Protein AF-A0A147EP23-F1 (afdb_monomer)

Sequence (132 aa):
MVRRSVSQAVIGLLRSLVATVATVAPSERRSGPVAERPANNGRPSGAQAGVDDLTNAEIRALAPSYDPDLDGSPDPGEIVWAWVPYAEHDGRGKDRPVLIIARIDARTTAGCALSTKHHPGFVSVGSGGWDA

Secondary structure (DSSP, 8-state):
------------------EEEEEPPP---------PPP---S---S----EEEPPHHHHHH--------TTSS--TT-EEEEEEEPTT-SS-EEEEEEEEEEE-SSSEEEEEE--SS--TTPPP---STT--

Solvent-accessible surface area (backbone atoms only — not comparable to full-atom values): 8846 Å² total; per-residue (Å²): 143,82,91,76,85,81,79,77,85,80,91,73,78,77,75,60,67,58,40,33,34,42,35,54,62,86,77,75,85,76,88,72,83,95,70,90,80,80,92,70,90,87,69,82,93,61,82,72,42,58,55,44,77,61,51,75,68,56,60,72,66,58,59,73,50,78,62,64,53,98,82,83,60,92,25,19,65,33,74,43,82,42,68,41,60,43,97,82,70,79,83,49,60,46,80,35,50,25,40,27,36,20,67,78,52,101,42,31,28,33,25,37,67,64,69,97,65,92,55,74,76,61,80,82,94,73,87,56,95,86,77,117

Nearest PDB structures (foldseek):
  1sky-assembly1_E  TM=6.299E-01  e=9.735E+00  Bacillus sp. PS3
  4zqd-assembly1_B  TM=3.412E-01  e=3.473E+00  Mus musculus
  4wuj-assembly3_A  TM=2.695E-01  e=5.814E+00  Trichoderma reesei QM6a
  4zp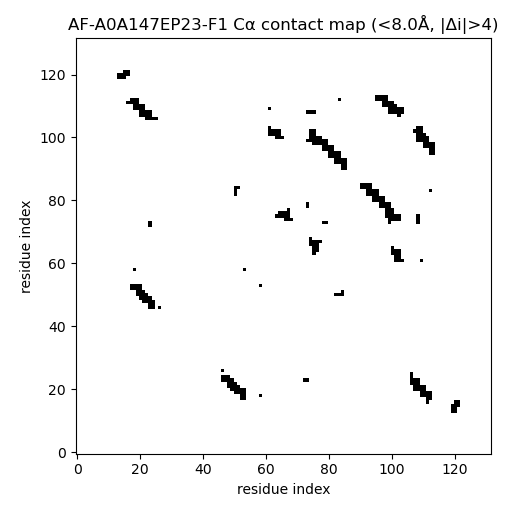4-assembly2_D  TM=3.277E-01  e=5.491E+00  Mus musculus

Organism: NCBI:txid1079994

Structure (mmCIF, N/CA/C/O backbone):
data_AF-A0A147EP23-F1
#
_entry.id   AF-A0A147EP23-F1
#
loop_
_atom_site.group_PDB
_atom_site.id
_atom_site.type_symbol
_atom_site.label_atom_id
_atom_site.label_alt_id
_atom_site.label_comp_id
_atom_site.label_asym_id
_atom_site.label_entity_id
_atom_site.label_seq_id
_atom_site.pdbx_PDB_ins_code
_atom_site.Cartn_x
_atom_site.Cartn_y
_atom_site.Cartn_z
_atom_site.occupancy
_atom_site.B_iso_or_equiv
_atom_site.auth_seq_id
_atom_site.auth_comp_id
_atom_site.auth_asym_id
_atom_site.auth_atom_id
_atom_site.pdbx_PDB_model_num
ATOM 1 N N . MET A 1 1 ? 23.854 -32.398 41.611 1.00 42.16 1 MET A N 1
ATOM 2 C CA . MET A 1 1 ? 22.553 -32.569 40.927 1.00 42.16 1 MET A CA 1
ATOM 3 C C . MET A 1 1 ? 21.779 -31.261 41.060 1.00 42.16 1 MET A C 1
ATOM 5 O O . MET A 1 1 ? 21.232 -30.999 42.117 1.00 42.16 1 MET A O 1
ATOM 9 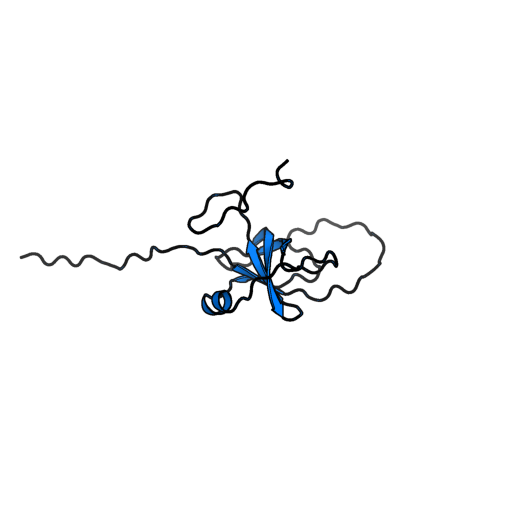N N . VAL A 1 2 ? 21.825 -30.386 40.049 1.00 38.16 2 VAL A N 1
ATOM 10 C CA . VAL A 1 2 ? 21.116 -29.092 40.050 1.00 38.16 2 VAL A CA 1
ATOM 11 C C . VAL A 1 2 ? 20.319 -29.016 38.752 1.00 38.16 2 VAL A C 1
ATOM 13 O O . VAL A 1 2 ? 20.883 -28.817 37.682 1.00 38.16 2 VAL A O 1
ATOM 16 N N . ARG A 1 3 ? 19.006 -29.237 38.840 1.00 44.62 3 ARG A N 1
ATOM 17 C CA . ARG A 1 3 ? 18.073 -28.974 37.741 1.00 44.62 3 ARG A CA 1
ATOM 18 C C . ARG A 1 3 ? 17.727 -27.487 37.786 1.00 44.62 3 ARG A C 1
ATOM 20 O O . ARG A 1 3 ? 16.962 -27.070 38.649 1.00 44.62 3 ARG A O 1
ATOM 27 N N . ARG A 1 4 ? 18.308 -26.686 36.892 1.00 39.94 4 ARG A N 1
ATOM 28 C CA . ARG A 1 4 ? 17.847 -25.317 36.630 1.00 39.94 4 ARG A CA 1
ATOM 29 C C . ARG A 1 4 ? 17.103 -25.302 35.303 1.00 39.94 4 ARG A C 1
ATOM 31 O O . ARG A 1 4 ? 17.696 -25.464 34.244 1.00 39.94 4 ARG A O 1
ATOM 38 N N . SER A 1 5 ? 15.788 -25.163 35.429 1.00 49.34 5 SER A N 1
ATOM 39 C CA . SER A 1 5 ? 14.863 -24.752 34.379 1.00 49.34 5 SER A CA 1
ATOM 40 C C . SER A 1 5 ? 15.348 -23.427 33.788 1.00 49.34 5 SER A C 1
ATOM 42 O O . SER A 1 5 ? 15.577 -22.482 34.546 1.00 49.34 5 SER A O 1
ATOM 44 N N . VAL A 1 6 ? 15.543 -23.367 32.468 1.00 43.69 6 VAL A N 1
ATOM 45 C CA . VAL A 1 6 ? 15.763 -22.108 31.752 1.00 43.69 6 VAL A CA 1
ATOM 46 C C . VAL A 1 6 ? 14.485 -21.784 30.998 1.00 43.69 6 VAL A C 1
ATOM 48 O O . VAL A 1 6 ? 14.022 -22.523 30.132 1.00 43.69 6 VAL A O 1
ATOM 51 N N . SER A 1 7 ? 13.912 -20.688 31.461 1.00 34.66 7 SER A N 1
ATOM 52 C CA . SER A 1 7 ? 12.670 -20.049 31.093 1.00 34.66 7 SER A CA 1
ATOM 53 C C . SER A 1 7 ? 12.537 -19.712 29.608 1.00 34.66 7 SER A C 1
ATOM 55 O O . SER A 1 7 ? 13.493 -19.301 28.964 1.00 34.66 7 SER A O 1
ATOM 57 N N . GLN A 1 8 ? 11.280 -19.797 29.168 1.00 32.69 8 GLN A N 1
ATOM 58 C CA . GLN A 1 8 ? 10.585 -18.934 28.209 1.00 32.69 8 GLN A CA 1
ATOM 59 C C . GLN A 1 8 ? 11.203 -18.756 26.818 1.00 32.69 8 GLN A C 1
ATOM 61 O O . GLN A 1 8 ? 12.189 -18.060 26.598 1.00 32.69 8 GLN A O 1
ATOM 66 N N . ALA A 1 9 ? 10.495 -19.364 25.866 1.00 30.53 9 ALA A N 1
ATOM 67 C CA . ALA A 1 9 ? 10.630 -19.177 24.439 1.00 30.53 9 ALA A CA 1
ATOM 68 C C . ALA A 1 9 ? 10.817 -17.699 24.068 1.00 30.53 9 ALA A C 1
ATOM 70 O O . ALA A 1 9 ? 10.035 -16.824 24.437 1.00 30.53 9 ALA A O 1
ATOM 71 N N . VAL A 1 10 ? 11.876 -17.472 23.303 1.00 30.73 10 VAL A N 1
ATOM 72 C CA . VAL A 1 10 ? 12.215 -16.237 22.610 1.00 30.73 10 VAL A CA 1
ATOM 73 C C . VAL A 1 10 ? 11.021 -15.798 21.753 1.00 30.73 10 VAL A C 1
ATOM 75 O O . VAL A 1 10 ? 10.798 -16.329 20.668 1.00 30.73 10 VAL A O 1
ATOM 78 N N . ILE A 1 11 ? 10.245 -14.818 22.225 1.00 36.62 11 ILE A N 1
ATOM 79 C CA . ILE A 1 11 ? 9.339 -14.026 21.379 1.00 36.62 11 ILE A CA 1
ATOM 80 C C . ILE A 1 11 ? 10.228 -13.025 20.644 1.00 36.62 11 ILE A C 1
ATOM 82 O O . ILE A 1 11 ? 10.398 -11.878 21.045 1.00 36.62 11 ILE A O 1
ATOM 86 N N . GLY A 1 12 ? 10.894 -13.506 19.608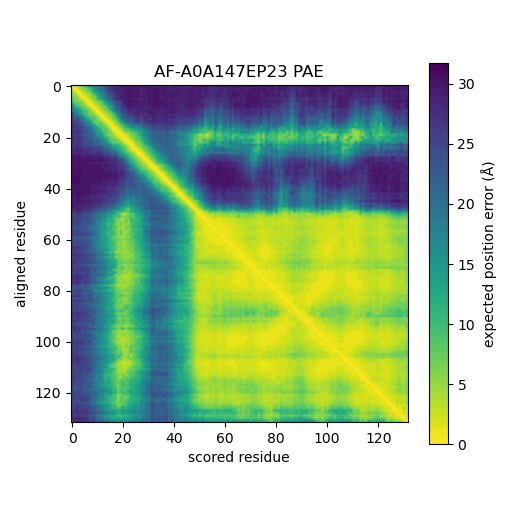 1.00 34.25 12 GLY A N 1
ATOM 87 C CA . GLY A 1 12 ? 11.752 -12.698 18.764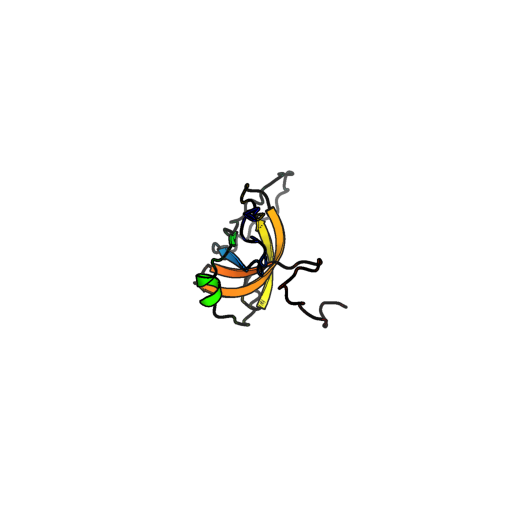 1.00 34.25 12 GLY A CA 1
ATOM 88 C C . GLY A 1 12 ? 11.615 -13.196 17.348 1.00 34.25 12 GLY A C 1
ATOM 89 O O . GLY A 1 12 ? 12.361 -14.081 16.955 1.00 34.25 12 GLY A O 1
ATOM 90 N N . LEU A 1 13 ? 10.657 -12.658 16.594 1.00 34.75 13 LEU A N 1
ATOM 91 C CA . LEU A 1 13 ? 10.657 -12.805 15.145 1.00 34.75 13 LEU A CA 1
ATOM 92 C C . LEU A 1 13 ? 9.850 -11.675 14.486 1.00 34.75 13 LEU A C 1
ATOM 94 O O . LEU A 1 13 ? 8.642 -11.579 14.662 1.00 34.75 13 LEU A O 1
ATOM 98 N N . LEU A 1 14 ? 10.581 -10.833 13.748 1.00 35.97 14 LEU A N 1
ATOM 99 C CA . LEU A 1 14 ? 10.176 -10.109 12.537 1.00 35.97 14 LEU A CA 1
ATOM 100 C C . LEU A 1 14 ? 8.831 -9.363 12.591 1.00 35.97 14 LEU A C 1
ATOM 102 O O . LEU A 1 14 ? 7.779 -9.917 12.283 1.00 35.97 14 LEU A O 1
ATOM 106 N N . ARG A 1 15 ? 8.879 -8.050 12.859 1.00 41.31 15 ARG A N 1
ATOM 107 C CA . ARG A 1 15 ? 7.790 -7.158 12.441 1.00 41.31 15 ARG A CA 1
ATOM 108 C C . ARG A 1 15 ? 7.851 -7.027 10.921 1.00 41.31 15 ARG A C 1
ATOM 110 O O . ARG A 1 15 ? 8.684 -6.299 10.390 1.00 41.31 15 ARG A O 1
ATOM 117 N N . SER A 1 16 ? 7.009 -7.832 10.279 1.00 40.62 16 SER A N 1
ATOM 118 C CA . SER A 1 16 ? 6.700 -7.864 8.856 1.00 40.62 16 SER A CA 1
ATOM 119 C C . SER A 1 16 ? 6.543 -6.473 8.246 1.00 40.62 16 SER A C 1
ATOM 121 O O . SER A 1 16 ? 6.161 -5.520 8.925 1.00 40.62 16 SER A O 1
ATOM 123 N N . LEU A 1 17 ? 6.783 -6.407 6.935 1.00 47.22 17 LEU A N 1
ATOM 124 C CA . LEU A 1 17 ? 6.176 -5.441 6.022 1.00 47.22 17 LEU A CA 1
ATOM 125 C C . LEU A 1 17 ? 4.781 -5.054 6.545 1.00 47.22 17 LEU A C 1
ATOM 127 O O . LEU A 1 17 ? 3.898 -5.910 6.615 1.00 47.22 17 LEU A O 1
ATOM 131 N N . VAL A 1 18 ? 4.612 -3.805 6.983 1.00 58.09 18 VAL A N 1
ATOM 132 C CA . VAL A 1 18 ? 3.312 -3.316 7.456 1.00 58.09 18 VAL A CA 1
ATOM 133 C C . VAL A 1 18 ? 2.459 -3.124 6.211 1.00 58.09 18 VAL A C 1
ATOM 135 O O . VAL A 1 18 ? 2.596 -2.128 5.496 1.00 58.09 18 VAL A O 1
ATOM 138 N N . ALA A 1 19 ? 1.686 -4.162 5.902 1.00 59.97 19 ALA A N 1
ATOM 139 C CA . ALA A 1 19 ? 0.681 -4.148 4.864 1.00 59.97 19 ALA A CA 1
ATOM 140 C C . ALA A 1 19 ? -0.605 -3.600 5.478 1.00 59.97 19 ALA A C 1
ATOM 142 O O . ALA A 1 19 ? -1.108 -4.124 6.472 1.00 59.97 19 ALA A O 1
ATOM 143 N N . THR A 1 20 ? -1.101 -2.530 4.885 1.00 68.25 20 THR A N 1
ATOM 144 C CA . THR A 1 20 ? -2.209 -1.754 5.405 1.00 68.25 20 THR A CA 1
ATOM 145 C C . THR A 1 20 ? -3.301 -1.673 4.349 1.00 68.25 20 THR A C 1
ATOM 147 O O . THR A 1 20 ? -3.014 -1.481 3.168 1.00 68.25 20 THR A O 1
ATOM 150 N N . VAL A 1 21 ? -4.550 -1.822 4.767 1.00 67.00 21 VAL A N 1
ATOM 151 C CA . VAL A 1 21 ? -5.733 -1.646 3.928 1.00 67.00 21 VAL A CA 1
ATOM 152 C C . VAL A 1 21 ? -6.183 -0.207 4.001 1.00 67.00 21 VAL A C 1
ATOM 154 O O . VAL A 1 21 ? -6.362 0.284 5.103 1.00 67.00 21 VAL A O 1
ATOM 157 N N . ALA A 1 22 ? -6.421 0.450 2.870 1.00 70.44 22 ALA A N 1
ATOM 158 C CA . ALA A 1 22 ? -7.124 1.726 2.822 1.00 70.44 22 ALA A CA 1
ATOM 159 C C . ALA A 1 22 ? -8.504 1.519 2.180 1.00 70.44 22 ALA A C 1
ATOM 161 O O . ALA A 1 22 ? -8.608 1.044 1.050 1.00 70.44 22 ALA A O 1
ATOM 162 N N . THR A 1 23 ? -9.571 1.883 2.895 1.00 61.38 23 THR A N 1
ATOM 163 C CA . THR A 1 23 ? -10.944 1.852 2.356 1.00 61.38 23 THR A CA 1
ATOM 164 C C . THR A 1 23 ? -11.358 3.214 1.806 1.00 61.38 23 THR A C 1
ATOM 166 O O . THR A 1 23 ? -11.731 4.100 2.561 1.00 61.38 23 THR A 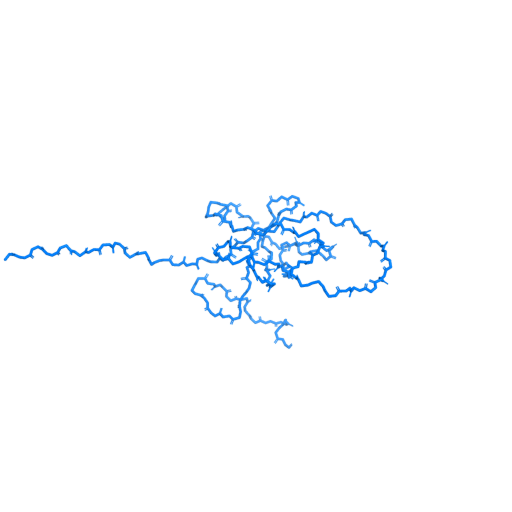O 1
ATOM 169 N N . VAL A 1 24 ? -11.368 3.411 0.500 1.00 56.78 24 VAL A N 1
ATOM 170 C CA . VAL A 1 24 ? -11.807 4.659 -0.133 1.00 56.78 24 VAL A CA 1
ATOM 171 C C . VAL A 1 24 ? -13.332 4.738 -0.128 1.00 56.78 24 VAL A C 1
ATOM 173 O O . VAL A 1 24 ? -14.034 3.907 -0.706 1.00 56.78 24 VAL A O 1
ATOM 176 N N . ALA A 1 25 ? -13.877 5.783 0.491 1.00 50.53 25 ALA A N 1
ATOM 177 C CA . ALA A 1 25 ? -15.233 6.210 0.172 1.00 50.53 25 ALA A CA 1
ATOM 178 C C . ALA A 1 25 ? -15.194 7.005 -1.147 1.00 50.53 25 ALA A C 1
ATOM 180 O O . ALA A 1 25 ? -14.314 7.854 -1.295 1.00 50.53 25 ALA A O 1
ATOM 181 N N . PRO A 1 26 ? -16.119 6.769 -2.097 1.00 38.62 26 PRO A N 1
ATOM 182 C CA . PRO A 1 26 ? -16.141 7.498 -3.358 1.00 38.62 26 PRO A CA 1
ATOM 183 C C . PRO A 1 26 ? -16.260 8.994 -3.072 1.00 38.62 26 PRO A C 1
ATOM 185 O O . PRO A 1 26 ? -17.223 9.448 -2.451 1.00 38.62 26 PRO A O 1
ATOM 188 N N . SER A 1 27 ? -15.261 9.756 -3.508 1.00 47.62 27 SER A N 1
ATOM 189 C CA . SER A 1 27 ? -15.310 11.210 -3.458 1.00 47.62 27 SER A CA 1
ATOM 190 C C . SER A 1 27 ? -16.100 11.682 -4.675 1.00 47.62 27 SER A C 1
ATOM 192 O O . SER A 1 27 ? -15.565 11.787 -5.777 1.00 47.62 27 SER A O 1
ATOM 194 N N . GLU A 1 28 ? -17.402 11.929 -4.514 1.00 41.91 28 GLU A N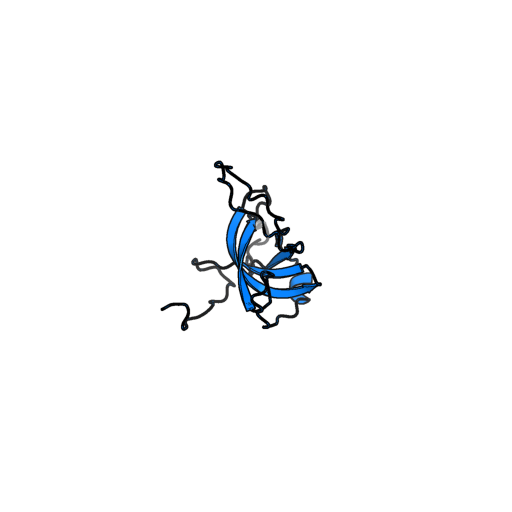 1
ATOM 195 C CA . GLU A 1 28 ? -18.130 12.717 -5.510 1.00 41.91 28 GLU A CA 1
ATOM 196 C C . GLU A 1 28 ? -17.416 14.067 -5.643 1.00 41.91 28 GLU A C 1
ATOM 198 O O . GLU A 1 28 ? -17.252 14.778 -4.646 1.00 41.91 28 GLU A O 1
ATOM 203 N N . ARG A 1 29 ? -16.975 14.420 -6.862 1.00 44.06 29 ARG A N 1
ATOM 204 C CA . ARG A 1 29 ? -16.349 15.718 -7.155 1.00 44.06 29 ARG A CA 1
ATOM 205 C C . ARG A 1 29 ? -17.272 16.848 -6.692 1.00 44.06 29 ARG A C 1
ATOM 207 O O . ARG A 1 29 ? -18.157 17.281 -7.426 1.00 44.06 29 ARG A O 1
ATOM 214 N N . ARG A 1 30 ? -17.055 17.375 -5.487 1.00 39.59 30 ARG A N 1
ATOM 215 C CA . ARG A 1 30 ? -17.682 18.622 -5.052 1.00 39.59 30 ARG A CA 1
ATOM 216 C C . ARG A 1 30 ? -16.856 19.782 -5.583 1.00 39.59 30 ARG A C 1
ATOM 218 O O . ARG A 1 30 ? -15.903 20.225 -4.951 1.00 39.59 30 ARG A O 1
ATOM 225 N N . SER A 1 31 ? -17.241 20.284 -6.749 1.00 42.38 31 SER A N 1
ATOM 226 C CA . SER A 1 31 ? -16.874 21.630 -7.180 1.00 42.38 31 SER A CA 1
ATOM 227 C C . SER A 1 31 ? -17.580 22.640 -6.265 1.00 42.38 31 SER A C 1
ATOM 229 O O . SER A 1 31 ? -18.796 22.793 -6.330 1.00 42.38 31 SER A O 1
ATOM 231 N N . GLY A 1 32 ? -16.833 23.305 -5.383 1.00 37.16 32 GLY A N 1
ATOM 232 C CA . GLY A 1 32 ? -17.333 24.374 -4.512 1.00 37.16 32 GLY A CA 1
ATOM 233 C C . GLY A 1 32 ? -16.204 25.336 -4.119 1.00 37.16 32 GLY A C 1
ATOM 234 O O . GLY A 1 32 ? -15.054 24.901 -4.047 1.00 37.16 32 GLY A O 1
ATOM 235 N N . PRO A 1 33 ? -16.486 26.641 -3.933 1.00 36.16 33 PRO A N 1
ATOM 236 C CA . PRO A 1 33 ? -15.457 27.674 -3.876 1.00 36.16 33 PRO A CA 1
ATOM 237 C C . PRO A 1 33 ? -14.648 27.619 -2.573 1.00 36.16 33 PRO A C 1
ATOM 239 O O . PRO A 1 33 ? -15.168 27.288 -1.508 1.00 36.16 33 PRO A O 1
ATOM 242 N N . VAL A 1 34 ? -13.364 27.970 -2.682 1.00 43.00 34 VAL A N 1
ATOM 243 C CA . VAL A 1 34 ? -12.413 28.110 -1.572 1.00 43.00 34 VAL A CA 1
ATOM 244 C C . VAL A 1 34 ? -12.919 29.179 -0.601 1.00 43.00 34 VAL A C 1
ATOM 246 O O . VAL A 1 34 ? -12.922 30.363 -0.928 1.00 43.00 34 VAL A O 1
ATOM 249 N N . ALA A 1 35 ? -13.335 28.757 0.593 1.00 38.88 35 ALA A N 1
ATOM 250 C CA . ALA A 1 35 ? -13.576 29.627 1.739 1.00 38.88 35 ALA A CA 1
ATOM 251 C C . ALA A 1 35 ? -12.593 29.266 2.866 1.00 38.88 35 ALA A C 1
ATOM 253 O O . ALA A 1 35 ? -12.308 28.092 3.109 1.00 38.88 35 ALA A O 1
ATOM 254 N N . GLU A 1 36 ? -12.041 30.306 3.491 1.00 34.31 36 GLU A N 1
ATOM 255 C CA . GLU A 1 36 ? -10.951 30.300 4.472 1.00 34.31 36 GLU A CA 1
ATOM 256 C C . GLU A 1 36 ? -11.150 29.300 5.626 1.00 34.31 36 GLU A C 1
ATOM 258 O O . GLU A 1 36 ? -12.237 29.158 6.186 1.00 34.31 36 GLU A O 1
ATOM 263 N N . ARG A 1 37 ? -10.069 28.600 6.001 1.00 35.88 37 ARG A N 1
ATOM 264 C CA . ARG A 1 37 ? -10.086 27.501 6.979 1.00 35.88 37 ARG A CA 1
ATOM 265 C C . ARG A 1 37 ? -9.552 27.972 8.341 1.00 35.88 37 ARG A C 1
ATOM 267 O O . ARG A 1 37 ? -8.388 28.368 8.400 1.00 35.88 37 ARG A O 1
ATOM 274 N N . PRO A 1 38 ? -10.311 27.871 9.451 1.00 34.34 38 PRO A N 1
ATOM 275 C CA . PRO A 1 38 ? -9.733 28.028 10.780 1.00 34.34 38 PRO A CA 1
ATOM 276 C C . PRO A 1 38 ? -8.867 26.805 11.123 1.00 34.34 38 PRO A C 1
ATOM 278 O O . PRO A 1 38 ? -9.099 25.691 10.644 1.00 34.34 38 PRO A O 1
ATOM 281 N N . ALA A 1 39 ? -7.839 27.020 11.944 1.00 42.69 39 ALA A N 1
ATOM 282 C CA . ALA A 1 39 ? -6.920 25.985 12.403 1.00 42.69 39 ALA A CA 1
ATOM 283 C C . ALA A 1 39 ? -7.657 24.946 13.269 1.00 42.69 39 ALA A C 1
ATOM 285 O O . ALA A 1 39 ? -7.971 25.206 14.427 1.00 42.69 39 ALA A O 1
ATOM 286 N N . ASN A 1 40 ? -7.930 23.765 12.706 1.00 37.03 40 ASN A N 1
ATOM 287 C CA . ASN A 1 40 ? -8.434 22.615 13.451 1.00 37.03 40 ASN A CA 1
ATOM 288 C C . ASN A 1 40 ? -7.303 21.598 13.645 1.00 37.03 40 ASN A C 1
ATOM 290 O O . ASN A 1 40 ? -6.903 20.901 12.709 1.00 37.03 40 ASN A O 1
ATOM 294 N N . ASN A 1 41 ? -6.780 21.540 14.867 1.00 46.19 41 ASN A N 1
ATOM 295 C CA . ASN A 1 41 ? -5.851 20.510 15.302 1.00 46.19 41 ASN A CA 1
ATOM 296 C C . ASN A 1 41 ? -6.584 19.162 15.377 1.00 46.19 41 ASN A C 1
ATOM 298 O O . ASN A 1 41 ? -7.404 18.952 16.266 1.00 46.19 41 ASN A O 1
ATOM 302 N N . GLY A 1 42 ? -6.222 18.224 14.497 1.00 43.41 42 GLY A N 1
ATOM 303 C CA . GLY A 1 42 ? -6.287 16.794 14.825 1.00 43.41 42 GLY A CA 1
ATOM 304 C C . GLY A 1 42 ? -7.195 15.888 13.994 1.00 43.41 42 GLY A C 1
ATOM 305 O O . GLY A 1 42 ? -7.203 14.690 14.256 1.00 43.41 42 GLY A O 1
ATOM 306 N N . ARG A 1 43 ? -7.925 16.376 12.985 1.00 40.81 43 ARG A N 1
ATOM 307 C CA . ARG A 1 43 ? -8.600 15.482 12.021 1.00 40.81 43 ARG A CA 1
ATOM 308 C C . ARG A 1 43 ? -8.968 16.220 10.731 1.00 40.81 43 ARG A C 1
ATOM 310 O O . ARG A 1 43 ? -9.802 17.126 10.791 1.00 40.81 43 ARG A O 1
ATOM 317 N N . PRO A 1 44 ? -8.414 15.867 9.557 1.00 39.81 44 PRO A N 1
ATOM 318 C CA . PRO A 1 44 ? -8.991 16.318 8.301 1.00 39.81 44 PRO A CA 1
ATOM 319 C C . PRO A 1 44 ? -10.346 15.620 8.109 1.00 39.81 44 PRO A C 1
ATOM 321 O O . PRO A 1 44 ? -10.436 14.417 7.884 1.00 39.81 44 PRO A O 1
ATOM 324 N N . SER A 1 45 ? -11.423 16.396 8.247 1.00 40.72 45 SER A N 1
ATOM 325 C CA . SER A 1 45 ? -12.793 15.988 7.932 1.00 40.72 45 SER A CA 1
ATOM 326 C C . SER A 1 45 ? -12.983 15.954 6.414 1.00 40.72 45 SER A C 1
ATOM 328 O O . SER A 1 45 ? -13.553 16.867 5.822 1.00 40.72 45 SER A O 1
ATOM 330 N N . GLY A 1 46 ? -12.493 14.893 5.789 1.00 37.06 46 GLY A N 1
ATOM 331 C CA . GLY A 1 46 ? -12.824 14.506 4.425 1.00 37.06 46 GLY A CA 1
ATOM 332 C C . GLY A 1 46 ? -12.687 12.999 4.360 1.00 37.06 46 GLY A C 1
ATOM 333 O O . GLY A 1 46 ? -11.562 12.525 4.373 1.00 37.06 46 GLY A O 1
ATOM 334 N N . ALA A 1 47 ? -13.819 12.287 4.432 1.00 41.59 47 ALA A N 1
ATOM 335 C CA . ALA A 1 47 ? -13.966 10.844 4.224 1.00 41.59 47 ALA A CA 1
ATOM 336 C C . ALA A 1 47 ? -12.670 10.033 4.435 1.00 41.59 47 ALA A C 1
ATOM 338 O O . ALA A 1 47 ? -12.097 9.512 3.482 1.00 41.59 47 ALA A O 1
ATOM 339 N N . GLN A 1 48 ? -12.154 9.994 5.669 1.00 48.44 48 GLN A N 1
ATOM 340 C CA . GLN A 1 48 ? -10.922 9.258 5.928 1.00 48.44 48 GLN A CA 1
ATOM 341 C C . GLN A 1 48 ? -11.214 7.778 5.754 1.00 48.44 48 GLN A C 1
ATOM 343 O O . GLN A 1 48 ? -12.002 7.195 6.502 1.00 48.44 48 GLN A O 1
ATOM 348 N N . ALA A 1 49 ? -10.573 7.209 4.742 1.00 56.22 49 ALA A N 1
ATOM 349 C CA . ALA A 1 49 ? -10.449 5.785 4.587 1.00 56.22 49 ALA A CA 1
ATOM 350 C C . ALA A 1 49 ? -10.026 5.155 5.913 1.00 56.22 49 ALA A C 1
ATOM 352 O O . ALA A 1 49 ? -9.084 5.633 6.546 1.00 56.22 49 ALA A O 1
ATOM 353 N N . GLY A 1 50 ? -10.745 4.120 6.350 1.00 67.31 50 GLY A N 1
ATOM 354 C CA . GLY A 1 50 ? -10.273 3.271 7.438 1.00 67.31 50 GLY A CA 1
ATOM 355 C C . GLY A 1 50 ? -8.965 2.632 6.997 1.00 67.31 50 GLY A C 1
ATOM 356 O O . GLY A 1 50 ? -8.887 2.130 5.871 1.00 67.31 50 GLY A O 1
ATOM 357 N N . VAL A 1 51 ? -7.946 2.754 7.845 1.00 75.12 51 VAL A N 1
ATOM 358 C CA . VAL A 1 51 ? -6.601 2.258 7.595 1.00 75.12 51 VAL A CA 1
ATOM 359 C C . VAL A 1 51 ? -6.299 1.187 8.638 1.00 75.12 51 VAL A C 1
ATOM 361 O O . VAL A 1 51 ? -6.091 1.535 9.797 1.00 75.12 51 VAL A O 1
ATOM 364 N N . ASP A 1 52 ? -6.303 -0.085 8.235 1.00 83.44 52 ASP A N 1
ATOM 365 C CA . ASP A 1 52 ? -6.173 -1.246 9.132 1.00 83.44 52 ASP A CA 1
ATOM 366 C C . ASP A 1 52 ? -5.043 -2.185 8.688 1.00 83.44 52 ASP A C 1
ATOM 368 O O . ASP A 1 52 ? -4.739 -2.290 7.499 1.00 83.44 52 ASP A O 1
ATOM 372 N N . ASP A 1 53 ? -4.413 -2.879 9.635 1.00 85.44 53 ASP A N 1
ATOM 373 C CA . ASP A 1 53 ? -3.365 -3.858 9.329 1.00 85.44 53 ASP A CA 1
ATOM 374 C C . ASP A 1 53 ? -3.961 -5.170 8.802 1.00 85.44 53 ASP A C 1
ATOM 376 O O . ASP A 1 53 ? -4.971 -5.662 9.308 1.00 85.44 53 ASP A O 1
ATOM 380 N N . LEU A 1 54 ? -3.294 -5.773 7.815 1.00 86.06 54 LEU A N 1
ATOM 381 C CA . LEU A 1 54 ? -3.692 -7.066 7.259 1.00 86.06 54 LEU A CA 1
ATOM 382 C C . LEU A 1 54 ? -3.190 -8.250 8.087 1.00 86.06 54 LEU A C 1
ATOM 384 O O . LEU A 1 54 ? -2.039 -8.303 8.529 1.00 86.06 54 LEU A O 1
ATOM 388 N N . THR A 1 55 ? -4.023 -9.281 8.200 1.00 87.56 55 THR A N 1
ATOM 389 C CA . THR A 1 55 ? -3.603 -10.589 8.705 1.00 87.56 55 THR A CA 1
ATOM 390 C C . THR A 1 55 ? -2.698 -11.308 7.700 1.00 87.56 55 THR A C 1
ATOM 392 O O . THR A 1 55 ? -2.762 -11.103 6.489 1.00 87.56 55 THR A O 1
ATOM 395 N N . ASN A 1 56 ? -1.895 -12.263 8.180 1.00 87.31 56 ASN A N 1
ATOM 396 C CA . ASN A 1 56 ? -1.058 -13.095 7.306 1.00 87.31 56 ASN A CA 1
ATOM 397 C C . ASN A 1 56 ? -1.859 -13.872 6.246 1.00 87.31 56 ASN A C 1
ATOM 399 O O . ASN A 1 56 ? -1.316 -14.187 5.189 1.00 87.31 56 ASN A O 1
ATOM 403 N N . ALA A 1 57 ? -3.110 -14.237 6.541 1.00 90.19 57 ALA A N 1
ATOM 404 C CA . ALA A 1 57 ? -3.969 -14.937 5.592 1.00 90.19 57 ALA A CA 1
ATOM 405 C C . ALA A 1 57 ? -4.410 -14.000 4.461 1.00 90.19 57 ALA A C 1
ATOM 407 O O . ALA A 1 57 ? -4.310 -14.372 3.296 1.00 90.19 57 ALA A O 1
ATOM 408 N N . GLU A 1 58 ? -4.810 -12.773 4.797 1.00 89.19 58 GLU A N 1
ATOM 409 C CA . GLU A 1 58 ? -5.193 -11.759 3.811 1.00 89.19 58 GLU A CA 1
ATOM 410 C C . GLU A 1 58 ? -3.997 -11.330 2.958 1.00 89.19 58 GLU A C 1
ATOM 412 O O . GLU A 1 58 ? -4.121 -11.281 1.740 1.00 89.19 58 GLU A O 1
ATOM 417 N N . ILE A 1 59 ? -2.812 -11.140 3.557 1.00 90.31 59 ILE A N 1
ATOM 418 C CA . ILE A 1 59 ? -1.573 -10.841 2.813 1.00 90.31 59 ILE A CA 1
ATOM 419 C C . ILE A 1 59 ? -1.293 -11.919 1.758 1.00 90.31 59 ILE A C 1
ATOM 421 O O . ILE A 1 59 ? -0.920 -11.601 0.632 1.00 90.31 59 ILE A O 1
ATOM 425 N N . ARG A 1 60 ? -1.483 -13.201 2.098 1.00 91.56 60 ARG A N 1
ATOM 426 C CA . ARG A 1 60 ? -1.275 -14.325 1.165 1.00 91.56 60 ARG A CA 1
ATOM 427 C C . ARG A 1 60 ? -2.326 -14.399 0.059 1.00 91.56 60 ARG A C 1
ATOM 429 O O . ARG A 1 60 ? -2.062 -15.038 -0.954 1.00 91.56 60 ARG A O 1
ATOM 436 N N . ALA A 1 61 ? -3.497 -13.808 0.274 1.00 92.81 61 ALA A N 1
ATOM 437 C CA . ALA A 1 61 ? -4.579 -13.760 -0.700 1.00 92.81 61 ALA A CA 1
ATOM 438 C C . ALA A 1 61 ? -4.483 -12.545 -1.638 1.00 92.81 61 ALA A C 1
ATOM 440 O O . ALA A 1 61 ? -5.191 -12.512 -2.643 1.00 92.81 61 ALA A O 1
ATOM 441 N N . LEU A 1 62 ? -3.626 -11.561 -1.333 1.00 92.12 62 LEU A N 1
ATOM 442 C CA . LEU A 1 62 ? -3.417 -10.408 -2.204 1.00 92.12 62 LEU A CA 1
ATOM 443 C C . LEU A 1 62 ? -2.910 -10.851 -3.579 1.00 92.12 62 LEU A C 1
ATOM 445 O O . LEU A 1 62 ? -2.018 -11.693 -3.691 1.00 92.12 62 LEU A O 1
ATOM 449 N N . ALA A 1 63 ? -3.440 -10.210 -4.617 1.00 95.44 63 ALA A N 1
ATOM 450 C CA . ALA A 1 63 ? -2.952 -10.308 -5.983 1.00 95.44 63 ALA A CA 1
ATOM 451 C C . ALA A 1 63 ? -2.323 -8.962 -6.376 1.00 95.44 63 ALA A C 1
ATOM 453 O O . ALA A 1 63 ? -3.056 -8.041 -6.742 1.00 95.44 63 ALA A O 1
ATOM 454 N N . PRO A 1 64 ? -0.991 -8.804 -6.254 1.00 94.50 64 PRO A N 1
ATOM 455 C CA . PRO A 1 64 ? -0.337 -7.561 -6.626 1.00 94.50 64 PRO A CA 1
ATOM 456 C C . PRO A 1 64 ? -0.483 -7.254 -8.117 1.00 94.50 64 PRO A C 1
ATOM 458 O O . PRO A 1 64 ? -0.364 -8.153 -8.952 1.00 94.50 64 PRO A O 1
ATOM 461 N N . SER A 1 65 ? -0.692 -5.985 -8.451 1.00 96.31 65 SER A N 1
ATOM 462 C CA . SER A 1 65 ? -0.816 -5.515 -9.832 1.00 96.31 65 SER A CA 1
ATOM 463 C C . SER A 1 65 ? -0.174 -4.140 -10.012 1.00 96.31 65 SER A C 1
ATOM 465 O O . SER A 1 65 ? 0.157 -3.458 -9.044 1.00 96.31 65 SER A O 1
ATOM 467 N N . TYR A 1 66 ? 0.023 -3.746 -11.267 1.00 96.00 66 TYR A N 1
ATOM 468 C CA . TYR A 1 66 ? 0.467 -2.410 -11.645 1.00 96.00 66 TYR A CA 1
ATOM 469 C C . TYR A 1 66 ? -0.495 -1.880 -12.703 1.00 96.00 66 TYR A C 1
ATOM 471 O O . TYR A 1 66 ? -0.501 -2.379 -13.827 1.00 96.00 66 TYR A O 1
ATOM 479 N N . ASP A 1 67 ? -1.332 -0.933 -12.304 1.00 95.88 67 ASP A N 1
ATOM 480 C CA . ASP A 1 67 ? -2.356 -0.298 -13.134 1.00 95.88 67 ASP A CA 1
ATOM 481 C C . ASP A 1 67 ? -2.660 1.102 -12.565 1.00 95.88 67 ASP A C 1
ATOM 483 O O . ASP A 1 67 ? -3.745 1.318 -12.031 1.00 95.88 67 ASP A O 1
ATOM 487 N N . PRO A 1 68 ? -1.670 2.018 -12.536 1.00 94.62 68 PRO A N 1
ATOM 488 C CA . PRO A 1 68 ? -1.861 3.342 -11.952 1.00 94.62 68 PRO A CA 1
ATOM 489 C C . PRO A 1 68 ? -2.797 4.194 -12.820 1.00 94.62 68 PRO A C 1
ATOM 491 O O . PRO A 1 68 ? -2.597 4.288 -14.035 1.00 94.62 68 PRO A O 1
ATOM 494 N N . ASP A 1 69 ? -3.759 4.868 -12.188 1.00 93.69 69 ASP A N 1
ATOM 495 C CA . ASP A 1 69 ? -4.695 5.787 -12.836 1.00 93.69 69 ASP A CA 1
ATOM 496 C C . ASP A 1 69 ? -4.886 7.047 -11.983 1.00 93.69 69 ASP A C 1
ATOM 498 O O . ASP A 1 69 ? -5.337 6.998 -10.844 1.00 93.69 69 ASP A O 1
ATOM 502 N N . LEU A 1 70 ? -4.588 8.213 -12.563 1.00 88.19 70 LEU A N 1
ATOM 503 C CA . LEU A 1 70 ? -4.622 9.506 -11.874 1.00 88.19 70 LEU A CA 1
ATOM 504 C C . LEU A 1 70 ? -6.053 10.066 -11.770 1.00 88.19 70 LEU A C 1
ATOM 506 O O . LEU A 1 70 ? -6.313 11.223 -12.122 1.00 88.19 70 LEU A O 1
ATOM 510 N N . ASP A 1 71 ? -6.992 9.256 -11.285 1.00 89.44 71 ASP A N 1
ATOM 511 C CA . ASP A 1 71 ? -8.409 9.606 -11.149 1.00 89.44 71 ASP A CA 1
ATOM 512 C C . ASP A 1 71 ? -8.766 10.174 -9.755 1.00 89.44 71 ASP A C 1
ATOM 514 O O . ASP A 1 71 ? -9.842 10.755 -9.562 1.00 89.44 71 ASP A O 1
ATOM 518 N N . GLY A 1 72 ? -7.820 10.092 -8.812 1.00 86.94 72 GLY A N 1
ATOM 519 C CA . GLY A 1 72 ? -7.951 10.531 -7.420 1.00 86.94 72 GLY A CA 1
ATOM 520 C C . GLY A 1 72 ? -8.281 9.404 -6.436 1.00 86.94 72 GLY A C 1
ATOM 521 O O . GLY A 1 72 ? -8.298 9.647 -5.224 1.00 86.94 72 GLY A O 1
ATOM 522 N N . SER A 1 73 ? -8.521 8.196 -6.934 1.00 89.81 73 SER A N 1
ATOM 523 C CA . SER A 1 73 ? -8.546 6.953 -6.176 1.00 89.81 73 SER A CA 1
ATOM 524 C C . SER A 1 73 ? -7.124 6.384 -6.079 1.00 89.81 73 SER A C 1
ATOM 526 O O . SER A 1 73 ? -6.307 6.616 -6.956 1.00 89.81 73 SER A O 1
ATOM 528 N N . PRO A 1 74 ? -6.782 5.686 -4.987 1.00 90.94 74 PRO A N 1
ATOM 529 C CA . PRO A 1 74 ? -5.533 4.948 -4.883 1.00 90.94 74 PRO A CA 1
ATOM 530 C C . PRO A 1 74 ? -5.570 3.690 -5.756 1.00 90.94 74 PRO A C 1
ATOM 532 O O . PRO A 1 74 ? -6.331 2.752 -5.471 1.00 90.94 74 PRO A O 1
ATOM 535 N N . ASP A 1 75 ? -4.673 3.633 -6.735 1.00 93.88 75 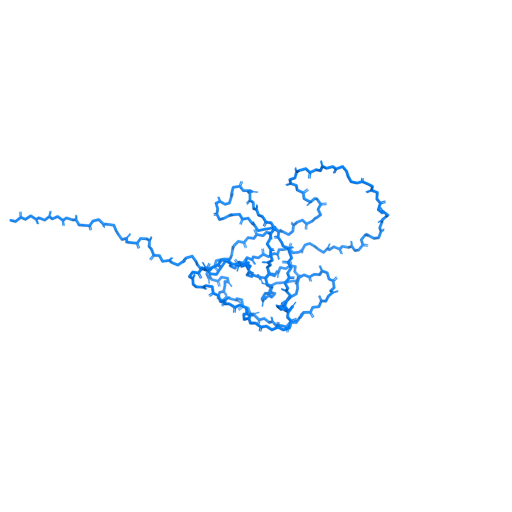ASP A N 1
ATOM 536 C CA . ASP A 1 75 ? -4.560 2.519 -7.677 1.00 93.88 75 ASP A CA 1
ATOM 537 C C . ASP A 1 75 ? -3.245 1.731 -7.527 1.00 93.88 75 ASP A C 1
ATOM 539 O O . ASP A 1 75 ? -2.222 2.288 -7.120 1.00 93.88 75 ASP A O 1
ATOM 543 N N . PRO A 1 76 ? -3.230 0.405 -7.790 1.00 96.06 76 PRO A N 1
ATOM 544 C CA . PRO A 1 76 ? -2.010 -0.395 -7.706 1.00 96.06 76 PRO A CA 1
ATOM 545 C C . PRO A 1 76 ? -0.868 0.171 -8.557 1.00 96.06 76 PRO A C 1
ATOM 547 O O . PRO A 1 76 ? -0.998 0.345 -9.766 1.00 96.06 76 PRO A O 1
ATOM 550 N N . GLY A 1 77 ? 0.279 0.416 -7.925 1.00 94.00 77 GLY A N 1
ATOM 551 C CA . GLY A 1 77 ? 1.435 1.076 -8.536 1.00 94.00 77 GLY A CA 1
ATOM 552 C C . GLY A 1 77 ? 1.604 2.542 -8.135 1.00 94.00 77 GLY A C 1
ATOM 553 O O . GLY A 1 77 ? 2.668 3.110 -8.385 1.00 94.00 77 GLY A O 1
ATOM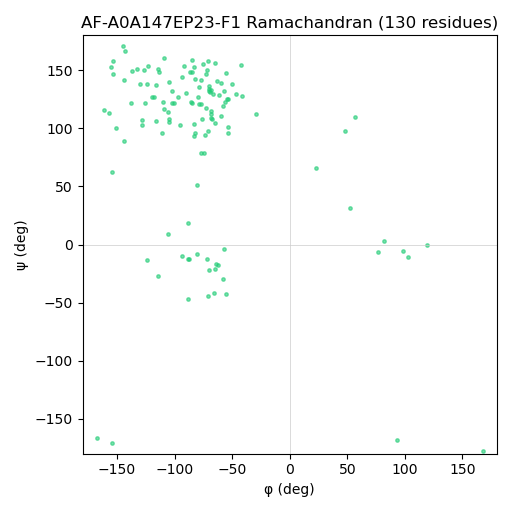 554 N N . GLU A 1 78 ? 0.617 3.146 -7.472 1.00 93.94 78 GLU A N 1
ATOM 555 C CA . GLU A 1 78 ? 0.689 4.528 -7.002 1.00 93.94 78 GLU A CA 1
ATOM 556 C C . GLU A 1 78 ? 1.232 4.655 -5.577 1.00 93.94 78 GLU A C 1
ATOM 558 O O . GLU A 1 78 ? 1.087 3.762 -4.740 1.00 93.94 78 GLU A O 1
ATOM 563 N N . ILE A 1 79 ? 1.830 5.811 -5.274 1.00 91.62 79 ILE A N 1
ATOM 564 C CA . ILE A 1 79 ? 2.196 6.198 -3.909 1.00 91.62 79 ILE A CA 1
ATOM 565 C C . ILE A 1 79 ? 1.272 7.325 -3.467 1.00 91.62 79 ILE A C 1
ATOM 567 O O . ILE A 1 79 ? 1.324 8.430 -4.006 1.00 91.62 79 ILE A O 1
ATOM 571 N N . VAL A 1 80 ? 0.478 7.060 -2.434 1.00 90.94 80 VAL A N 1
ATOM 572 C CA . VAL A 1 80 ? -0.473 8.024 -1.870 1.00 90.94 80 VAL A CA 1
ATOM 573 C C . VAL A 1 80 ? -0.083 8.408 -0.450 1.00 90.94 80 VAL A C 1
ATOM 575 O O . VAL A 1 80 ? 0.516 7.626 0.290 1.00 90.94 80 VAL A O 1
ATOM 578 N N . TRP A 1 81 ? -0.432 9.625 -0.043 1.00 88.12 81 TRP A N 1
ATOM 579 C CA . TRP A 1 81 ? -0.316 10.037 1.352 1.00 88.12 81 TRP A CA 1
ATOM 580 C C . TRP A 1 81 ? -1.558 9.601 2.119 1.00 88.12 81 TRP A C 1
ATOM 582 O O . TRP A 1 81 ? -2.671 9.993 1.776 1.00 88.12 81 TRP A O 1
ATOM 592 N N . ALA A 1 82 ? -1.360 8.809 3.168 1.00 86.06 82 ALA A N 1
ATOM 593 C CA . ALA A 1 82 ? -2.438 8.315 4.011 1.00 86.06 82 ALA A CA 1
ATOM 594 C C . ALA A 1 82 ? -2.110 8.496 5.492 1.00 86.06 82 ALA A C 1
ATOM 596 O O . ALA A 1 82 ? -0.949 8.441 5.909 1.00 86.06 82 ALA A O 1
ATOM 597 N N . TRP A 1 83 ? -3.156 8.654 6.298 1.00 87.19 83 TRP A N 1
ATOM 598 C CA . TRP A 1 83 ? -3.040 8.620 7.748 1.00 87.19 83 TRP A CA 1
ATOM 599 C C . TRP A 1 83 ? -2.878 7.172 8.218 1.00 87.19 83 TRP A C 1
ATOM 601 O O . TRP A 1 83 ? -3.834 6.403 8.188 1.00 87.19 83 TRP A O 1
ATOM 611 N N . VAL A 1 84 ? -1.681 6.794 8.665 1.00 84.75 84 VAL A N 1
ATOM 612 C CA . VAL A 1 84 ? -1.384 5.433 9.133 1.00 84.75 84 VAL A CA 1
ATOM 613 C C . VAL A 1 84 ? -1.406 5.393 10.663 1.00 84.75 84 VAL A C 1
ATOM 615 O O . VAL A 1 84 ? -0.635 6.141 11.287 1.00 84.75 84 VAL A O 1
ATOM 618 N N . PRO A 1 85 ? -2.252 4.551 11.288 1.00 83.25 85 PRO A N 1
ATOM 619 C CA . PRO A 1 85 ? -2.286 4.411 12.738 1.00 83.25 85 PRO A CA 1
ATOM 620 C C . PRO A 1 85 ? -0.969 3.834 13.265 1.00 83.25 85 PRO A C 1
ATOM 622 O O . PRO A 1 85 ? -0.207 3.176 12.555 1.00 83.25 85 PRO A O 1
ATOM 625 N N . TYR A 1 86 ? -0.668 4.104 14.530 1.00 81.31 86 TYR A N 1
ATOM 626 C CA . TYR A 1 86 ? 0.406 3.384 15.202 1.00 81.31 86 TYR A CA 1
ATOM 627 C C . TYR A 1 86 ? -0.029 1.962 15.579 1.00 81.31 86 TYR A C 1
ATOM 629 O O . TYR A 1 86 ? -1.213 1.705 15.786 1.00 81.31 86 TYR A O 1
ATOM 637 N N . ALA A 1 87 ? 0.941 1.053 15.718 1.00 78.75 87 ALA A N 1
ATOM 638 C CA . ALA A 1 87 ? 0.702 -0.359 16.040 1.00 78.75 87 ALA A CA 1
ATOM 639 C C . ALA A 1 87 ? 0.074 -0.570 17.431 1.00 78.75 87 ALA A C 1
ATOM 641 O O . ALA A 1 87 ? -0.423 -1.644 17.744 1.00 78.75 87 ALA A O 1
ATOM 642 N N . GLU A 1 88 ? 0.129 0.443 18.294 1.00 80.56 88 GLU A N 1
ATOM 643 C CA . GLU A 1 88 ? -0.527 0.456 19.598 1.00 80.56 88 GLU A CA 1
ATOM 644 C C . GLU A 1 88 ? -2.057 0.600 19.494 1.00 80.56 88 GLU A C 1
ATOM 646 O O . GLU A 1 88 ? -2.744 0.392 20.490 1.00 80.56 88 GLU A O 1
ATOM 651 N N . HIS A 1 89 ? -2.593 0.954 18.316 1.00 77.19 89 HIS A N 1
ATOM 652 C CA . HIS A 1 89 ? -4.025 1.158 18.053 1.00 77.19 89 HIS A CA 1
ATOM 653 C C . HIS A 1 89 ? -4.719 2.123 19.034 1.00 77.19 89 HIS A C 1
ATOM 655 O O . HIS A 1 89 ? -5.913 2.022 19.305 1.00 77.19 89 HIS A O 1
ATOM 661 N N . ASP A 1 90 ? -3.990 3.113 19.545 1.00 81.38 90 ASP A N 1
ATOM 662 C CA . ASP A 1 90 ? -4.480 4.083 20.533 1.00 81.38 90 ASP A CA 1
ATOM 663 C C . ASP A 1 90 ? -5.141 5.325 19.899 1.00 81.38 90 ASP A C 1
ATOM 665 O O . ASP A 1 90 ? -5.268 6.379 20.525 1.00 81.38 90 ASP A O 1
ATOM 669 N N . GLY A 1 91 ? -5.541 5.215 18.629 1.00 81.69 91 GLY A N 1
ATOM 670 C CA . GLY A 1 91 ? -6.141 6.293 17.842 1.00 81.69 91 GLY A CA 1
ATOM 671 C C . GLY A 1 91 ? -5.147 7.340 17.335 1.00 81.69 91 GLY A C 1
ATOM 672 O O . GLY A 1 91 ? -5.528 8.208 16.546 1.00 81.69 91 GLY A O 1
ATOM 673 N N . ARG A 1 92 ? -3.873 7.269 17.736 1.00 85.88 92 ARG A N 1
ATOM 674 C CA . ARG A 1 92 ? -2.819 8.099 17.155 1.00 85.88 92 ARG A CA 1
ATOM 675 C C . ARG A 1 92 ? -2.275 7.453 15.884 1.00 85.88 92 ARG A C 1
ATOM 677 O O . ARG A 1 92 ? -2.358 6.248 15.660 1.00 85.88 92 ARG A O 1
ATOM 684 N N . GLY A 1 93 ? -1.667 8.288 15.058 1.00 84.69 93 GLY A N 1
ATOM 685 C CA . GLY A 1 93 ? -1.059 7.891 13.802 1.00 84.69 93 GLY A CA 1
ATOM 686 C C . GLY A 1 93 ? -0.184 9.006 13.260 1.00 84.69 93 GLY A C 1
ATOM 687 O O . GLY A 1 93 ? 0.158 9.955 13.977 1.00 84.69 93 GLY A O 1
ATOM 688 N N . LYS A 1 94 ? 0.203 8.874 11.998 1.00 86.19 94 LYS A N 1
ATOM 689 C CA . LYS A 1 94 ? 0.832 9.955 11.240 1.00 86.19 94 LYS A CA 1
ATOM 690 C C . LYS A 1 94 ? 0.579 9.786 9.753 1.00 86.19 94 LYS A C 1
ATOM 692 O O . LYS A 1 94 ? 0.407 8.661 9.287 1.00 86.19 94 LYS A O 1
ATOM 697 N N . ASP A 1 95 ? 0.682 10.882 9.018 1.00 86.56 95 ASP A N 1
ATOM 698 C CA . ASP A 1 95 ? 0.704 10.836 7.562 1.00 86.56 95 ASP A CA 1
ATOM 699 C C . ASP A 1 95 ? 1.978 10.145 7.069 1.00 86.56 95 ASP A C 1
ATOM 701 O O . ASP A 1 95 ? 3.094 10.451 7.511 1.00 86.56 95 ASP A O 1
ATOM 705 N N . ARG A 1 96 ? 1.806 9.170 6.176 1.00 88.06 96 ARG A N 1
ATOM 706 C CA . ARG A 1 96 ? 2.896 8.419 5.555 1.00 88.06 96 ARG A CA 1
ATOM 707 C C . ARG A 1 96 ? 2.645 8.245 4.062 1.00 88.06 96 ARG A C 1
ATOM 709 O O . ARG A 1 96 ? 1.488 8.098 3.667 1.00 88.06 96 ARG A O 1
ATOM 716 N N . PRO A 1 97 ? 3.714 8.184 3.253 1.00 91.50 97 PRO A N 1
ATOM 717 C CA . PRO A 1 97 ? 3.596 7.654 1.912 1.00 91.50 97 PRO A CA 1
ATOM 718 C C . PRO A 1 97 ? 3.317 6.149 1.998 1.00 91.50 97 PRO A C 1
ATOM 720 O O . PRO A 1 97 ? 3.985 5.427 2.746 1.00 91.50 97 PRO A O 1
ATOM 723 N N . VAL A 1 98 ? 2.329 5.687 1.241 1.00 92.31 98 VAL A N 1
ATOM 724 C CA . VAL A 1 98 ? 1.917 4.286 1.132 1.00 92.31 98 VAL A CA 1
ATOM 725 C C . VAL A 1 98 ? 1.934 3.906 -0.342 1.00 92.31 98 VAL A C 1
ATOM 727 O O . VAL A 1 98 ? 1.252 4.539 -1.142 1.00 92.31 98 VAL A O 1
ATOM 730 N N . LEU A 1 99 ? 2.711 2.883 -0.695 1.00 93.62 99 LEU A N 1
ATOM 731 C CA . LEU A 1 99 ? 2.662 2.270 -2.022 1.00 93.62 99 LEU A CA 1
ATOM 732 C C . LEU A 1 99 ? 1.452 1.348 -2.079 1.00 93.62 99 LEU A C 1
ATOM 734 O O . LEU A 1 99 ? 1.384 0.399 -1.299 1.00 93.62 99 LEU A O 1
ATOM 738 N N . ILE A 1 100 ? 0.536 1.588 -3.002 1.00 95.06 100 ILE A N 1
ATOM 739 C CA . ILE A 1 100 ? -0.596 0.705 -3.260 1.00 95.06 100 ILE A CA 1
ATOM 740 C C . ILE A 1 100 ? -0.111 -0.459 -4.115 1.00 95.06 100 ILE A C 1
ATOM 742 O O . ILE A 1 100 ? 0.516 -0.263 -5.154 1.00 95.06 100 ILE A O 1
ATOM 746 N N . ILE A 1 101 ? -0.374 -1.683 -3.663 1.00 95.38 101 ILE A N 1
ATOM 747 C CA . ILE A 1 101 ? 0.145 -2.900 -4.300 1.00 95.38 101 ILE A CA 1
ATOM 748 C C . ILE A 1 101 ? -0.951 -3.767 -4.906 1.00 95.38 101 ILE A C 1
ATOM 750 O O . ILE A 1 101 ? -0.669 -4.515 -5.834 1.00 95.38 101 ILE A O 1
ATOM 754 N N . ALA A 1 102 ? -2.178 -3.704 -4.386 1.00 95.56 102 ALA A N 1
ATOM 755 C CA . ALA A 1 102 ? -3.262 -4.573 -4.825 1.00 95.56 102 ALA A CA 1
ATOM 756 C C . ALA A 1 102 ? -4.630 -3.943 -4.570 1.00 95.56 102 ALA A C 1
ATOM 758 O O . ALA A 1 102 ? -4.823 -3.186 -3.614 1.00 95.56 102 ALA A O 1
ATOM 759 N N . ARG A 1 103 ? -5.601 -4.338 -5.392 1.00 94.00 103 ARG A N 1
ATOM 760 C CA . ARG A 1 103 ? -7.019 -4.068 -5.166 1.00 94.00 103 ARG A CA 1
ATOM 761 C C . ARG A 1 103 ? -7.675 -5.279 -4.511 1.00 94.00 103 ARG A C 1
ATOM 763 O O . ARG A 1 103 ? -7.548 -6.390 -5.015 1.00 94.00 103 ARG A O 1
ATOM 770 N N . ILE A 1 104 ? -8.357 -5.056 -3.389 1.00 91.31 104 ILE A N 1
ATOM 771 C CA . ILE A 1 104 ? -9.132 -6.093 -2.693 1.00 91.31 104 ILE A CA 1
ATOM 772 C C . ILE A 1 104 ? -10.554 -6.121 -3.261 1.00 91.31 104 ILE A C 1
ATOM 774 O O . ILE A 1 104 ? -11.068 -7.183 -3.605 1.00 91.31 104 ILE A O 1
ATOM 778 N N . ASP A 1 105 ? -11.168 -4.945 -3.409 1.00 89.31 105 ASP A N 1
ATOM 779 C CA . ASP A 1 105 ? -12.495 -4.765 -3.999 1.00 89.31 105 ASP A CA 1
ATOM 780 C C . ASP A 1 105 ? -12.644 -3.351 -4.602 1.00 89.31 105 ASP A C 1
ATOM 782 O O . ASP A 1 105 ? -11.676 -2.602 -4.711 1.00 89.31 105 ASP A O 1
ATOM 786 N N . ALA A 1 106 ? -13.857 -2.969 -5.011 1.00 86.81 106 ALA A N 1
ATOM 787 C CA . ALA A 1 106 ? -14.130 -1.686 -5.665 1.00 86.81 106 ALA A CA 1
ATOM 788 C C . ALA A 1 106 ? -13.824 -0.436 -4.813 1.00 86.81 106 ALA A C 1
ATOM 790 O O . ALA A 1 106 ? -13.771 0.666 -5.350 1.00 86.81 106 ALA A O 1
ATOM 791 N N . ARG A 1 107 ? -13.690 -0.575 -3.494 1.00 85.44 107 ARG A N 1
ATOM 792 C CA . ARG A 1 107 ? -13.444 0.524 -2.550 1.00 85.44 107 ARG A CA 1
ATOM 793 C C . ARG A 1 107 ? -12.194 0.310 -1.716 1.00 85.44 107 ARG A C 1
ATOM 795 O O . ARG A 1 107 ? -11.741 1.244 -1.068 1.00 85.44 107 ARG A O 1
ATOM 802 N N . THR A 1 108 ? -11.638 -0.890 -1.722 1.00 89.81 108 THR A N 1
ATOM 803 C CA . THR A 1 108 ? -10.604 -1.282 -0.776 1.00 89.81 108 THR A CA 1
ATOM 804 C C . THR A 1 108 ? -9.324 -1.656 -1.505 1.00 89.81 108 THR A C 1
ATOM 806 O O . THR A 1 108 ? -9.316 -2.525 -2.384 1.00 89.81 108 THR A O 1
ATOM 809 N N . THR A 1 109 ? -8.216 -1.039 -1.104 1.00 94.19 109 THR A N 1
ATOM 810 C CA . THR A 1 109 ? -6.883 -1.367 -1.614 1.00 94.19 109 THR A CA 1
ATOM 811 C C . THR A 1 109 ? -5.934 -1.747 -0.490 1.00 94.19 109 THR A C 1
ATOM 813 O O . THR A 1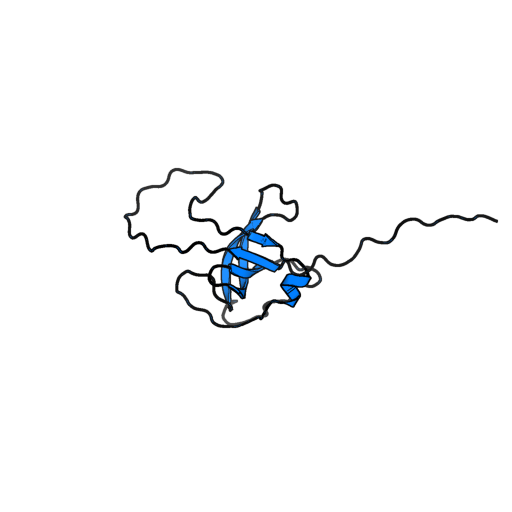 109 ? -6.107 -1.351 0.661 1.00 94.19 109 THR A O 1
ATOM 816 N N . ALA A 1 110 ? -4.932 -2.553 -0.828 1.00 94.75 110 ALA A N 1
ATOM 817 C CA . ALA A 1 110 ? -3.837 -2.903 0.058 1.00 94.75 110 ALA A CA 1
ATOM 818 C C . ALA A 1 110 ? -2.578 -2.145 -0.359 1.00 94.75 110 ALA A C 1
ATOM 820 O O . ALA A 1 110 ? -2.269 -2.034 -1.550 1.00 94.75 110 ALA A O 1
ATOM 821 N N . GLY A 1 111 ? -1.825 -1.675 0.627 1.00 93.06 111 GLY A N 1
ATOM 822 C CA . GLY A 1 111 ? -0.582 -0.957 0.413 1.00 93.06 111 GLY A CA 1
ATOM 823 C C . GLY A 1 111 ? 0.473 -1.242 1.472 1.00 93.06 111 GLY A C 1
ATOM 824 O O . GLY A 1 111 ? 0.217 -1.884 2.486 1.00 93.06 111 GLY A O 1
ATOM 825 N N . CYS A 1 112 ? 1.686 -0.764 1.228 1.00 92.19 112 CYS A N 1
ATOM 826 C CA . CYS A 1 112 ? 2.810 -0.858 2.149 1.00 92.19 112 CYS A CA 1
ATOM 827 C C . CYS A 1 112 ? 3.262 0.542 2.545 1.00 92.19 112 CYS A C 1
ATOM 829 O O . CYS A 1 112 ? 3.549 1.373 1.682 1.00 92.19 112 CYS A O 1
ATOM 831 N N . ALA A 1 113 ? 3.356 0.807 3.848 1.00 89.81 113 ALA A N 1
ATOM 832 C CA . ALA A 1 113 ? 3.865 2.085 4.330 1.00 89.81 113 ALA A CA 1
ATOM 833 C C . ALA A 1 113 ? 5.374 2.213 4.070 1.00 89.81 113 ALA A C 1
ATOM 835 O O . ALA A 1 113 ? 6.163 1.329 4.416 1.00 89.81 113 ALA A O 1
ATOM 836 N N . LEU A 1 114 ? 5.792 3.349 3.516 1.00 89.75 114 LEU A N 1
ATOM 837 C CA . LEU A 1 114 ? 7.195 3.632 3.239 1.00 89.75 114 LEU A CA 1
ATOM 838 C C . LEU A 1 114 ? 7.905 4.167 4.488 1.00 89.75 114 LEU A C 1
ATOM 840 O O . LEU A 1 114 ? 7.325 4.791 5.386 1.00 89.75 114 LEU A O 1
ATOM 844 N N . SER A 1 115 ? 9.215 3.935 4.540 1.00 85.50 115 SER A N 1
ATOM 845 C CA . SER A 1 115 ? 10.082 4.482 5.574 1.00 85.50 115 SER A CA 1
ATOM 846 C C . SER A 1 115 ? 11.445 4.834 5.003 1.00 85.50 115 SER A C 1
ATOM 848 O O . SER A 1 115 ? 12.008 4.086 4.214 1.00 85.50 115 SER A O 1
ATOM 850 N N . THR A 1 116 ? 12.002 5.949 5.467 1.00 83.94 116 THR A N 1
ATOM 851 C CA . THR A 1 116 ? 13.399 6.329 5.220 1.00 83.94 116 THR A CA 1
ATOM 852 C C . THR A 1 116 ? 14.377 5.620 6.158 1.00 83.94 116 THR A C 1
ATOM 854 O O . THR A 1 116 ? 15.588 5.731 5.996 1.00 83.94 116 THR A O 1
ATOM 857 N N . LYS A 1 117 ? 13.870 4.906 7.171 1.00 86.62 117 LYS A N 1
ATOM 858 C CA . LYS A 1 117 ? 14.683 4.120 8.101 1.00 86.62 117 LYS A CA 1
ATOM 859 C C . LYS A 1 117 ? 14.769 2.682 7.611 1.00 86.62 117 LYS A C 1
ATOM 861 O O . LYS A 1 117 ? 13.790 2.138 7.111 1.00 86.62 117 LYS A O 1
ATOM 866 N N . HIS A 1 118 ? 15.922 2.062 7.825 1.00 84.94 118 HIS A N 1
ATOM 867 C CA . HIS A 1 118 ? 16.083 0.635 7.594 1.00 84.94 118 HIS A CA 1
ATOM 868 C C . HIS A 1 118 ? 15.295 -0.169 8.637 1.00 84.94 118 HIS A C 1
ATOM 870 O O . HIS A 1 118 ? 15.441 0.058 9.840 1.00 84.94 118 HIS A O 1
ATOM 876 N N . HIS A 1 119 ? 14.513 -1.140 8.168 1.00 83.50 119 HIS A N 1
ATOM 877 C CA . HIS A 1 119 ? 13.798 -2.105 9.001 1.00 83.50 119 HIS A CA 1
ATOM 878 C C . HIS A 1 119 ? 14.068 -3.521 8.475 1.00 83.50 119 HIS A C 1
ATOM 880 O O . HIS A 1 119 ? 14.048 -3.726 7.260 1.00 83.50 119 HIS A O 1
ATOM 886 N N . PRO A 1 120 ? 14.308 -4.515 9.347 1.00 86.88 120 PRO A N 1
ATOM 887 C CA . PRO A 1 120 ? 14.432 -5.905 8.918 1.00 86.88 120 PRO A CA 1
ATOM 888 C C . PRO A 1 120 ? 13.180 -6.373 8.164 1.00 86.88 120 PRO A C 1
ATOM 890 O O . PRO A 1 120 ? 12.065 -6.170 8.635 1.00 86.88 120 PRO A O 1
ATOM 893 N N . GLY A 1 121 ? 13.365 -7.019 7.011 1.00 83.62 121 GLY A N 1
ATOM 894 C CA . GLY A 1 121 ? 12.260 -7.529 6.189 1.00 83.62 121 GLY A CA 1
ATOM 895 C C . GLY A 1 121 ? 11.593 -6.492 5.278 1.00 83.62 121 GLY A C 1
ATOM 896 O O . GLY A 1 121 ? 10.640 -6.838 4.585 1.00 83.62 121 GLY A O 1
ATOM 897 N N . PHE A 1 122 ? 12.079 -5.247 5.251 1.00 88.06 122 PHE A N 1
ATOM 898 C CA . PHE A 1 122 ? 11.634 -4.249 4.278 1.00 88.06 122 PHE A CA 1
ATOM 899 C C . PHE A 1 122 ? 12.418 -4.395 2.975 1.00 88.06 122 PHE A C 1
ATOM 901 O O . PHE A 1 122 ? 13.596 -4.755 2.976 1.00 88.06 122 PHE A O 1
ATOM 908 N N . VAL A 1 123 ? 11.756 -4.078 1.864 1.00 89.81 123 VAL A N 1
ATOM 909 C CA . VAL A 1 123 ? 12.361 -4.053 0.530 1.00 89.81 123 VAL A CA 1
ATOM 910 C C . VAL A 1 123 ? 12.638 -2.603 0.147 1.00 89.81 123 VAL A C 1
ATOM 912 O O . VAL A 1 123 ? 11.776 -1.738 0.302 1.00 89.81 123 VAL A O 1
ATOM 915 N N . SER A 1 124 ? 13.849 -2.323 -0.335 1.00 89.50 124 SER A N 1
ATOM 916 C CA . SER A 1 124 ? 14.197 -1.007 -0.873 1.00 89.50 124 SER A CA 1
ATOM 917 C C . SER A 1 124 ? 13.475 -0.762 -2.197 1.00 89.50 124 SER A C 1
ATOM 919 O O . SER A 1 124 ? 13.475 -1.630 -3.063 1.00 89.50 124 SER A O 1
ATOM 921 N N . VAL A 1 125 ? 12.927 0.443 -2.377 1.00 86.31 125 VAL A N 1
ATOM 922 C CA . VAL A 1 125 ? 12.296 0.873 -3.642 1.00 86.31 125 VAL A CA 1
ATOM 923 C C . VAL A 1 125 ? 13.320 0.957 -4.789 1.00 86.31 125 VAL A C 1
ATOM 925 O O . VAL A 1 125 ? 12.959 0.841 -5.954 1.00 86.31 125 VAL A O 1
ATOM 928 N N . GLY A 1 126 ? 14.610 1.079 -4.459 1.00 87.38 126 GLY A N 1
ATOM 929 C CA . GLY A 1 126 ? 15.702 1.213 -5.424 1.00 87.38 126 GLY A CA 1
ATOM 930 C C . GLY A 1 126 ? 16.028 2.675 -5.711 1.00 87.38 126 GLY A C 1
ATOM 931 O O . GLY A 1 126 ? 15.588 3.555 -4.979 1.00 87.38 126 GLY A O 1
ATOM 932 N N . SER A 1 127 ? 16.825 2.914 -6.747 1.00 86.06 127 SER A N 1
ATOM 933 C CA . SER A 1 127 ? 17.100 4.242 -7.302 1.00 86.06 127 SER A CA 1
ATOM 934 C C . SER A 1 127 ? 16.434 4.399 -8.671 1.00 86.06 127 SER A C 1
ATOM 936 O O . SER A 1 127 ? 16.077 3.402 -9.306 1.00 86.06 127 SER A O 1
ATOM 938 N N . GLY A 1 128 ? 16.243 5.630 -9.147 1.00 85.31 128 GLY A N 1
ATOM 939 C CA . GLY A 1 128 ? 15.637 5.881 -10.460 1.00 85.31 128 GLY A CA 1
ATOM 940 C C . GLY A 1 128 ? 15.253 7.339 -10.670 1.00 85.31 128 GLY A C 1
ATOM 941 O O . GLY A 1 128 ? 15.441 8.152 -9.791 1.00 85.31 128 GLY A O 1
ATOM 942 N N . GLY A 1 129 ? 14.640 7.691 -11.804 1.00 83.19 129 GLY A N 1
ATOM 943 C CA . GLY A 1 129 ? 14.336 9.097 -12.141 1.00 83.19 129 GLY A CA 1
ATOM 944 C C . GLY A 1 129 ? 13.469 9.886 -11.138 1.00 83.19 129 GLY A C 1
ATOM 945 O O . GLY A 1 129 ? 13.250 11.072 -11.345 1.00 83.19 129 GLY A O 1
ATOM 946 N N . TRP A 1 130 ? 12.975 9.247 -10.075 1.00 81.31 130 TRP A N 1
ATOM 947 C CA . TRP A 1 130 ? 12.259 9.860 -8.959 1.00 81.31 130 TRP A CA 1
ATOM 948 C C . TRP A 1 130 ? 13.174 10.372 -7.826 1.00 81.31 130 TRP A C 1
ATOM 950 O O . TRP A 1 130 ? 12.683 11.082 -6.952 1.00 81.31 130 TRP A O 1
ATOM 960 N N . ASP A 1 131 ? 14.462 10.009 -7.812 1.00 77.12 131 ASP A N 1
ATOM 961 C CA . ASP A 1 131 ? 15.430 10.359 -6.757 1.00 77.12 131 ASP A CA 1
ATOM 962 C C . ASP A 1 131 ? 16.450 11.447 -7.155 1.00 77.12 131 ASP A C 1
ATOM 964 O O . ASP A 1 131 ? 17.389 11.709 -6.397 1.00 77.12 131 ASP A O 1
ATOM 968 N N . ALA A 1 132 ? 16.247 12.077 -8.319 1.00 74.00 132 ALA A N 1
ATOM 969 C CA . ALA A 1 132 ? 17.101 13.120 -8.896 1.00 74.00 132 ALA A CA 1
ATOM 970 C C . ALA A 1 132 ? 16.809 14.538 -8.372 1.00 74.00 132 ALA A C 1
ATOM 972 O O . ALA A 1 132 ? 15.633 14.844 -8.066 1.00 74.00 132 ALA A O 1
#

Mean predicted aligned error: 13.17 Å

Radius of gyration: 19.59 Å; Cα contacts (8 Å, |Δi|>4): 180; chains: 1; bounding box: 41×63×54 Å

Foldseek 3Di:
DDDDDDDDDPPDDDPAQFKKKFFADDDDPPPDDDDDDDDDPDDDPDRATDIGTDDPVVVVVFDFDDDDDPPVAQDRQDWDWHFHADPVPPSDTHTFTWHFGGDPDPGMTITTTDDPDDDPNDDDPDDDPVVD

pLDDT: mean 71.57, std 22.69, range [30.53, 96.31]